Protein AF-K1PCS7-F1 (afdb_monomer_lite)

Structure (mmCIF, N/CA/C/O backbone):
data_AF-K1PCS7-F1
#
_entry.id   AF-K1PCS7-F1
#
loop_
_atom_site.group_PDB
_atom_site.id
_atom_site.type_symbol
_atom_site.label_atom_id
_atom_site.label_alt_id
_atom_site.label_comp_id
_atom_site.label_asym_id
_atom_site.label_entity_id
_atom_site.label_seq_id
_atom_site.pdbx_PDB_ins_code
_atom_site.Cartn_x
_atom_site.Cartn_y
_atom_site.Cartn_z
_atom_site.occupancy
_atom_site.B_iso_or_equiv
_atom_site.auth_seq_id
_atom_site.auth_comp_id
_atom_site.auth_asym_id
_atom_site.auth_atom_id
_atom_site.pdbx_PDB_model_num
ATOM 1 N N . MET A 1 1 ? 2.905 16.699 -10.451 1.00 42.75 1 MET A N 1
ATOM 2 C CA . MET A 1 1 ? 2.311 16.796 -11.808 1.00 42.75 1 MET A CA 1
ATOM 3 C C . MET A 1 1 ? 2.084 15.439 -12.496 1.00 42.75 1 MET A C 1
ATOM 5 O O . MET A 1 1 ? 1.241 15.385 -13.376 1.00 42.75 1 MET A O 1
ATOM 9 N N . ALA A 1 2 ? 2.714 14.329 -12.076 1.00 54.78 2 ALA A N 1
ATOM 10 C CA . ALA A 1 2 ? 2.471 12.993 -12.658 1.00 54.78 2 ALA A CA 1
ATOM 11 C C . ALA A 1 2 ? 1.165 12.292 -12.201 1.00 54.78 2 ALA A C 1
ATOM 13 O O . ALA A 1 2 ? 0.765 11.301 -12.801 1.00 54.78 2 ALA A O 1
ATOM 14 N N . SER A 1 3 ? 0.484 12.801 -11.165 1.00 60.22 3 SER A N 1
ATOM 15 C CA . SER A 1 3 ? -0.674 12.131 -10.538 1.00 60.22 3 SER A CA 1
ATOM 16 C C . SER A 1 3 ? -1.856 11.911 -11.500 1.00 60.22 3 SER A C 1
ATOM 18 O O . SER A 1 3 ? -2.386 10.808 -11.583 1.00 60.22 3 SER A O 1
ATOM 20 N N . HIS A 1 4 ? -2.212 12.905 -12.324 1.00 62.81 4 HIS A N 1
ATOM 21 C CA . HIS A 1 4 ? -3.321 12.761 -13.281 1.00 62.81 4 HIS A CA 1
ATOM 22 C C . HIS A 1 4 ? -3.032 11.748 -14.397 1.00 62.81 4 HIS A C 1
ATOM 24 O O . HIS A 1 4 ? -3.927 11.023 -14.821 1.00 62.81 4 HIS A O 1
ATOM 30 N N . LEU A 1 5 ? -1.778 11.666 -14.853 1.00 78.56 5 LEU A N 1
ATOM 31 C CA . LEU A 1 5 ? -1.368 10.703 -15.876 1.00 78.56 5 LEU A CA 1
ATOM 32 C C . LEU A 1 5 ? -1.374 9.274 -15.329 1.00 78.56 5 LEU A C 1
ATOM 34 O O . LEU A 1 5 ? -1.805 8.363 -16.028 1.00 78.56 5 LEU A O 1
ATOM 38 N N . LEU A 1 6 ? -0.950 9.087 -14.077 1.00 81.62 6 LEU A N 1
ATOM 39 C CA . LEU A 1 6 ? -0.974 7.782 -13.416 1.00 81.62 6 LEU A CA 1
ATOM 40 C C . LEU A 1 6 ? -2.405 7.305 -13.146 1.00 81.62 6 LEU A C 1
ATOM 42 O O . LEU A 1 6 ? -2.687 6.131 -13.357 1.00 81.62 6 LEU A O 1
ATOM 46 N N . ASN A 1 7 ? -3.322 8.204 -12.777 1.00 78.19 7 ASN A N 1
ATOM 47 C CA . ASN A 1 7 ? -4.738 7.857 -12.614 1.00 78.19 7 ASN A CA 1
ATOM 48 C C . ASN A 1 7 ? -5.388 7.445 -13.942 1.00 78.19 7 ASN A C 1
ATOM 50 O O . ASN A 1 7 ? -6.131 6.464 -13.998 1.00 78.19 7 ASN A O 1
ATOM 54 N N . ASN A 1 8 ? -5.079 8.163 -15.025 1.00 80.69 8 ASN A N 1
ATOM 55 C CA . ASN A 1 8 ? -5.546 7.794 -16.360 1.00 80.69 8 ASN A CA 1
ATOM 56 C C . ASN A 1 8 ? -4.965 6.441 -16.783 1.00 80.69 8 ASN A C 1
ATOM 58 O O . ASN A 1 8 ? -5.699 5.571 -17.238 1.00 80.69 8 ASN A O 1
ATOM 62 N N . LEU A 1 9 ? -3.663 6.232 -16.577 1.00 82.69 9 LEU A N 1
ATOM 63 C CA . LEU A 1 9 ? -3.005 4.965 -16.882 1.00 82.69 9 LEU A CA 1
ATOM 64 C C . LEU A 1 9 ? -3.629 3.805 -16.093 1.00 82.69 9 LEU A C 1
ATOM 66 O O . LEU A 1 9 ? -3.916 2.768 -16.676 1.00 82.69 9 LEU A O 1
ATOM 70 N N . GLN A 1 10 ? -3.925 4.003 -14.808 1.00 82.31 10 GLN A N 1
ATOM 71 C CA . GLN A 1 10 ? -4.622 3.017 -13.980 1.00 82.31 10 GLN A CA 1
ATOM 72 C C . GLN A 1 10 ? -6.056 2.740 -14.460 1.00 82.31 10 GLN A C 1
ATOM 74 O O . GLN A 1 10 ? -6.562 1.650 -14.227 1.00 82.31 10 GLN A O 1
ATOM 79 N N . SER A 1 11 ? -6.719 3.687 -15.126 1.00 80.88 11 SER A N 1
ATOM 80 C CA . SER A 1 11 ? -8.089 3.490 -15.624 1.00 80.88 11 SER A CA 1
ATOM 81 C C . SER A 1 11 ? -8.140 2.741 -16.958 1.00 80.88 11 SER A C 1
ATOM 83 O O . SER A 1 11 ? -9.126 2.064 -17.232 1.00 80.88 11 SER A O 1
ATOM 85 N N . TYR A 1 12 ? -7.102 2.868 -17.791 1.00 84.12 12 TYR A N 1
ATOM 86 C CA . TYR A 1 12 ? -7.095 2.320 -19.153 1.00 84.12 12 TYR A CA 1
ATOM 87 C C . TYR A 1 12 ? -6.195 1.097 -19.341 1.00 84.12 12 TYR A C 1
ATOM 89 O O . TYR A 1 12 ? -6.390 0.354 -20.297 1.00 84.12 12 TYR A O 1
ATOM 97 N N . ALA A 1 13 ? -5.186 0.901 -18.489 1.00 84.00 13 ALA A N 1
ATOM 98 C CA . ALA A 1 13 ? -4.250 -0.206 -18.635 1.00 84.00 13 ALA A CA 1
ATOM 99 C C . ALA A 1 13 ? -4.745 -1.455 -17.905 1.00 84.00 13 ALA A C 1
ATOM 101 O O . ALA A 1 13 ? -5.004 -1.420 -16.701 1.00 84.00 13 ALA A O 1
ATOM 102 N N . ASP A 1 14 ? -4.767 -2.581 -18.613 1.00 84.69 14 ASP A N 1
ATOM 103 C CA . ASP A 1 14 ? -5.053 -3.888 -18.018 1.00 84.69 14 ASP A CA 1
ATOM 104 C C . ASP A 1 14 ? -3.895 -4.385 -17.145 1.00 84.69 14 ASP A C 1
ATOM 106 O O . ASP A 1 14 ? -4.102 -5.076 -16.150 1.00 84.69 14 ASP A O 1
ATOM 110 N N . ARG A 1 15 ? -2.661 -4.010 -17.499 1.00 87.12 15 ARG A N 1
ATOM 111 C CA . ARG A 1 15 ? -1.438 -4.416 -16.806 1.00 87.12 15 ARG A CA 1
ATOM 112 C C . ARG A 1 15 ? -0.387 -3.313 -16.858 1.00 87.12 15 ARG A C 1
ATOM 114 O O . ARG A 1 15 ? -0.216 -2.672 -17.893 1.00 87.12 15 ARG A O 1
ATOM 121 N N . VAL A 1 16 ? 0.345 -3.112 -15.765 1.00 88.06 16 VAL A N 1
ATOM 122 C CA . VAL A 1 16 ? 1.419 -2.117 -15.652 1.00 88.06 16 VAL A CA 1
ATOM 123 C C . VAL A 1 16 ? 2.680 -2.761 -15.083 1.00 88.06 16 VAL A C 1
ATOM 125 O O . VAL A 1 16 ? 2.650 -3.386 -14.027 1.00 88.06 16 VAL A O 1
ATOM 128 N N . LEU A 1 17 ? 3.809 -2.579 -15.770 1.00 89.31 17 LEU A N 1
ATOM 129 C CA . LEU A 1 17 ? 5.115 -3.068 -15.327 1.00 89.31 17 LEU A CA 1
ATOM 130 C C . LEU A 1 17 ? 5.955 -1.919 -14.775 1.00 89.31 17 LEU A C 1
ATOM 132 O O . LEU A 1 17 ? 6.188 -0.920 -15.457 1.00 89.31 17 LEU A O 1
ATOM 136 N N . PHE A 1 18 ? 6.461 -2.087 -13.558 1.00 89.75 18 PHE A N 1
ATOM 137 C CA . PHE A 1 18 ? 7.420 -1.166 -12.958 1.00 89.75 18 PHE A CA 1
ATOM 138 C C . PHE A 1 18 ? 8.838 -1.632 -13.278 1.00 89.75 18 PHE A C 1
ATOM 140 O O . PHE A 1 18 ? 9.204 -2.774 -13.002 1.00 89.75 18 PHE A O 1
ATOM 147 N N . LEU A 1 19 ? 9.651 -0.739 -13.842 1.00 91.31 19 LEU A N 1
ATOM 148 C CA . LEU A 1 19 ? 11.020 -1.016 -14.283 1.00 91.31 19 LEU A CA 1
ATOM 149 C C . LEU A 1 19 ? 12.041 -0.203 -13.482 1.00 91.31 19 LEU A C 1
ATOM 151 O O . LEU A 1 19 ? 11.934 1.019 -13.393 1.00 91.31 19 LEU A O 1
ATOM 155 N N . LYS A 1 20 ? 13.082 -0.838 -12.946 1.00 90.06 20 LYS A N 1
ATOM 156 C CA . LYS A 1 20 ? 14.202 -0.137 -12.295 1.00 90.06 20 LYS A CA 1
ATOM 157 C C . LYS A 1 20 ? 15.512 -0.841 -12.623 1.00 90.06 20 LYS A C 1
ATOM 159 O O . LYS A 1 20 ? 15.592 -2.063 -12.557 1.00 90.06 20 LYS A O 1
ATOM 164 N N . ALA A 1 21 ? 16.526 -0.065 -13.013 1.00 90.81 21 ALA A N 1
ATOM 165 C CA . ALA A 1 21 ? 17.843 -0.575 -13.416 1.00 90.81 21 ALA A CA 1
ATOM 166 C C . ALA A 1 21 ? 17.781 -1.693 -14.486 1.00 90.81 21 ALA A C 1
ATOM 168 O O . ALA A 1 21 ? 18.462 -2.711 -14.380 1.00 90.81 21 ALA A O 1
ATOM 169 N N . GLY A 1 22 ? 16.929 -1.517 -15.504 1.00 90.88 22 GLY A N 1
ATOM 170 C CA . GLY A 1 22 ? 16.792 -2.461 -16.622 1.00 90.88 22 GLY A CA 1
ATOM 171 C C . GLY A 1 22 ? 16.046 -3.760 -16.297 1.00 90.88 22 GLY A C 1
ATOM 172 O O . GLY A 1 22 ? 16.055 -4.676 -17.114 1.00 90.88 22 GLY A O 1
ATOM 173 N N . LYS A 1 23 ? 15.409 -3.864 -15.124 1.00 92.25 23 LYS A N 1
ATOM 174 C CA . LYS A 1 23 ? 14.652 -5.048 -14.695 1.00 92.25 23 LYS A CA 1
ATOM 175 C C . LYS A 1 23 ? 13.230 -4.682 -14.289 1.00 92.25 23 LYS A C 1
ATOM 177 O O . LYS A 1 23 ? 13.000 -3.588 -13.777 1.00 92.25 23 LYS A O 1
ATOM 182 N N . VAL A 1 24 ? 12.303 -5.620 -14.477 1.00 91.00 24 VAL A N 1
ATOM 183 C CA . VAL A 1 24 ? 10.949 -5.543 -13.909 1.00 91.00 24 VAL A CA 1
ATOM 184 C C . VAL A 1 24 ? 11.045 -5.784 -12.405 1.00 91.00 24 VAL A C 1
ATOM 186 O O . VAL A 1 24 ? 11.610 -6.789 -11.977 1.00 91.00 24 VAL A O 1
ATOM 189 N N . ILE A 1 25 ? 10.535 -4.841 -11.615 1.00 90.56 25 ILE A N 1
ATOM 190 C CA . ILE A 1 25 ? 10.539 -4.889 -10.146 1.00 90.56 25 ILE A CA 1
ATOM 191 C C . ILE A 1 25 ? 9.148 -5.099 -9.548 1.00 90.56 25 ILE A C 1
ATOM 193 O O . ILE A 1 25 ? 9.054 -5.546 -8.411 1.00 90.56 25 ILE A O 1
ATOM 197 N N . GLU A 1 26 ? 8.090 -4.798 -10.300 1.00 87.62 26 GLU A N 1
ATOM 198 C CA . GLU A 1 26 ? 6.707 -5.078 -9.918 1.00 87.62 26 GLU A CA 1
ATOM 199 C C . GLU A 1 26 ? 5.874 -5.273 -11.183 1.00 87.62 26 GLU A C 1
ATOM 201 O O . GLU A 1 26 ? 6.102 -4.618 -12.207 1.00 87.62 26 GLU A O 1
ATOM 206 N N . ASP A 1 27 ? 4.909 -6.176 -11.087 1.00 87.94 27 ASP A N 1
ATOM 207 C CA . ASP A 1 27 ? 3.993 -6.528 -12.154 1.00 87.94 27 ASP A CA 1
ATOM 208 C C . ASP A 1 27 ? 2.564 -6.389 -11.634 1.00 87.94 27 ASP A C 1
ATOM 210 O O . ASP A 1 27 ? 2.093 -7.189 -10.823 1.00 87.94 27 ASP A O 1
ATOM 214 N N . LEU A 1 28 ? 1.905 -5.316 -12.059 1.00 85.25 28 LEU A N 1
ATOM 215 C CA . LEU A 1 28 ? 0.559 -4.986 -11.641 1.00 85.25 28 LEU A CA 1
ATOM 216 C C . LEU A 1 28 ? -0.429 -5.439 -12.712 1.00 85.25 28 LEU A C 1
ATOM 218 O O . LEU A 1 28 ? -0.602 -4.759 -13.719 1.00 85.25 28 LEU A O 1
ATOM 222 N N . ASP A 1 29 ? -1.114 -6.550 -12.468 1.00 84.69 29 ASP A N 1
ATOM 223 C CA . ASP A 1 29 ? -2.329 -6.897 -13.202 1.00 84.69 29 ASP A CA 1
ATOM 224 C C . ASP A 1 29 ? -3.505 -6.126 -12.593 1.00 84.69 29 ASP A C 1
ATOM 226 O O . ASP A 1 29 ? -3.924 -6.387 -11.465 1.00 84.69 29 ASP A O 1
ATOM 230 N N . ASN A 1 30 ? -3.998 -5.138 -13.330 1.00 77.38 30 ASN A N 1
ATOM 231 C CA . ASN A 1 30 ? -5.034 -4.212 -12.894 1.00 77.38 30 ASN A CA 1
ATOM 232 C C . ASN A 1 30 ? -6.424 -4.877 -12.915 1.00 77.38 30 ASN A C 1
ATOM 234 O O . ASN A 1 30 ? -7.288 -4.550 -12.095 1.00 77.38 30 ASN A O 1
ATOM 238 N N . GLN A 1 31 ? -6.625 -5.853 -13.809 1.00 75.44 31 GLN A N 1
ATOM 239 C CA . GLN A 1 31 ? -7.864 -6.626 -13.909 1.00 75.44 31 GLN A CA 1
ATOM 240 C C . GLN A 1 31 ? -7.988 -7.650 -12.774 1.00 75.44 31 GLN A C 1
ATOM 242 O O . GLN A 1 31 ? -9.072 -7.834 -12.219 1.00 75.44 31 GLN A O 1
ATOM 247 N N . HIS A 1 32 ? -6.872 -8.260 -12.369 1.00 69.88 32 HIS A N 1
ATOM 248 C CA . HIS A 1 32 ? -6.839 -9.321 -11.356 1.00 69.88 32 HIS A CA 1
ATOM 249 C C . HIS A 1 32 ? -6.261 -8.874 -10.006 1.00 69.88 32 HIS A C 1
ATOM 251 O O . HIS A 1 32 ? -5.897 -9.708 -9.170 1.00 69.88 32 HIS A O 1
ATOM 257 N N . GLN A 1 33 ? -6.197 -7.564 -9.744 1.00 68.62 33 GLN A N 1
ATOM 258 C CA . GLN A 1 33 ? -5.708 -7.029 -8.474 1.00 68.62 33 GLN A CA 1
ATOM 259 C C . GLN A 1 33 ? -6.700 -7.328 -7.330 1.00 68.62 33 GLN A C 1
ATOM 261 O O . GLN A 1 33 ? -7.561 -6.520 -6.977 1.00 68.62 33 GLN A O 1
ATOM 266 N N . ALA A 1 34 ? -6.583 -8.513 -6.732 1.00 64.38 34 ALA A N 1
ATOM 267 C CA . ALA A 1 34 ? -7.444 -8.960 -5.635 1.00 64.38 34 ALA A CA 1
ATOM 268 C C . ALA A 1 34 ? -6.978 -8.468 -4.254 1.00 64.38 34 ALA A C 1
ATOM 270 O O . ALA A 1 34 ? -7.740 -8.507 -3.290 1.00 64.38 34 ALA A O 1
ATOM 271 N N . LYS A 1 35 ? -5.726 -8.004 -4.137 1.00 77.81 35 LYS A N 1
ATOM 272 C CA . LYS A 1 35 ? -5.139 -7.636 -2.843 1.00 77.81 35 LYS A CA 1
ATOM 273 C C . LYS A 1 35 ? -5.726 -6.324 -2.335 1.00 77.81 35 LYS A C 1
ATOM 275 O O . LYS A 1 35 ? -5.516 -5.264 -2.927 1.00 77.81 35 LYS A O 1
ATOM 280 N N . GLN A 1 36 ? -6.435 -6.410 -1.218 1.00 82.31 36 GLN A N 1
ATOM 281 C CA . GLN A 1 36 ? -6.939 -5.258 -0.487 1.00 82.31 36 GLN A CA 1
ATOM 282 C C . GLN A 1 36 ? -6.026 -4.937 0.692 1.00 82.31 36 GLN A C 1
ATOM 284 O O . GLN A 1 36 ? -5.383 -5.807 1.283 1.00 82.31 36 GLN A O 1
ATOM 289 N N . TYR A 1 37 ? -5.983 -3.658 1.036 1.00 85.69 37 TYR A N 1
ATOM 290 C CA . TYR A 1 37 ? -5.163 -3.145 2.114 1.00 85.69 37 TYR A CA 1
ATOM 291 C C . TYR A 1 37 ? -5.991 -2.227 2.998 1.00 85.69 37 TYR A C 1
ATOM 293 O O . TYR A 1 37 ? -6.832 -1.459 2.525 1.00 85.69 37 TYR A O 1
ATOM 301 N N . LEU A 1 38 ? -5.704 -2.281 4.291 1.00 86.31 38 LEU A N 1
ATOM 302 C CA . LEU A 1 38 ? -6.119 -1.264 5.236 1.00 86.31 38 LEU A CA 1
ATOM 303 C C . LEU A 1 38 ? -5.126 -0.105 5.136 1.00 86.31 38 LEU A C 1
ATOM 305 O O . LEU A 1 38 ? -3.962 -0.253 5.515 1.00 86.31 38 LEU A O 1
ATOM 309 N N . LYS A 1 39 ? -5.582 1.026 4.603 1.00 87.44 39 LYS A N 1
ATOM 310 C CA . LYS A 1 39 ? -4.830 2.277 4.499 1.00 87.44 39 LYS A CA 1
ATOM 311 C C . LYS A 1 39 ? -5.085 3.120 5.748 1.00 87.44 39 LYS A C 1
ATOM 313 O O . LYS A 1 39 ? -6.233 3.388 6.097 1.00 87.44 39 LYS A O 1
ATOM 318 N N . ILE A 1 40 ? -4.016 3.537 6.415 1.00 85.50 40 ILE A N 1
ATOM 319 C CA . ILE A 1 40 ? -4.042 4.298 7.667 1.00 85.50 40 ILE A CA 1
ATOM 320 C C . ILE A 1 40 ? -3.127 5.510 7.505 1.00 85.50 40 ILE A C 1
ATOM 322 O O . ILE A 1 40 ? -2.006 5.378 7.016 1.00 85.50 40 ILE A O 1
ATOM 326 N N . GLU A 1 41 ? -3.573 6.678 7.954 1.00 82.06 41 GLU A N 1
ATOM 327 C CA . GLU A 1 41 ? -2.710 7.857 8.054 1.00 82.06 41 GLU A CA 1
ATOM 328 C C . GLU A 1 41 ? -1.689 7.652 9.190 1.00 82.06 41 GLU A C 1
ATOM 330 O O . GLU A 1 41 ? -2.033 7.379 10.345 1.00 82.06 41 GLU A O 1
ATOM 335 N N . ALA A 1 42 ? -0.405 7.746 8.860 1.00 71.06 42 ALA A N 1
ATOM 336 C CA . ALA A 1 42 ? 0.712 7.578 9.772 1.00 71.06 42 ALA A CA 1
ATOM 337 C C . ALA A 1 42 ? 0.749 8.753 10.749 1.00 71.06 42 ALA A C 1
ATOM 339 O O . ALA A 1 42 ? 1.249 9.837 10.455 1.00 71.06 42 ALA A O 1
ATOM 340 N N . ASN A 1 43 ? 0.268 8.502 11.958 1.00 72.44 43 ASN A N 1
ATOM 341 C CA . ASN A 1 43 ? 0.526 9.346 13.113 1.00 72.44 43 ASN A CA 1
ATOM 342 C C . ASN A 1 43 ? 1.396 8.583 14.131 1.00 72.44 43 ASN A C 1
ATOM 344 O O . ASN A 1 43 ? 1.579 7.362 14.040 1.00 72.44 43 ASN A O 1
ATOM 348 N N . ALA A 1 44 ? 1.967 9.299 15.106 1.00 67.56 44 ALA A N 1
ATOM 349 C CA . ALA A 1 44 ? 2.864 8.711 16.110 1.00 67.56 44 ALA A CA 1
ATOM 350 C C . ALA A 1 44 ? 2.222 7.532 16.879 1.00 67.56 44 ALA A C 1
ATOM 352 O O . ALA A 1 44 ? 2.907 6.596 17.305 1.00 67.56 44 ALA A O 1
ATOM 353 N N . ILE A 1 45 ? 0.893 7.550 17.003 1.00 68.50 45 ILE A N 1
ATOM 354 C CA . ILE A 1 45 ? 0.094 6.541 17.698 1.00 68.50 45 ILE A CA 1
ATOM 355 C C . ILE A 1 45 ? -0.037 5.280 16.825 1.00 68.50 45 ILE A C 1
ATOM 357 O O . ILE A 1 45 ? 0.307 4.183 17.267 1.00 68.50 45 ILE A O 1
ATOM 361 N N . ALA A 1 46 ? -0.409 5.434 15.552 1.00 66.12 46 ALA A N 1
ATOM 362 C CA . ALA A 1 46 ? -0.555 4.361 14.572 1.00 66.12 46 ALA A CA 1
ATOM 363 C C . ALA A 1 46 ? 0.759 3.595 14.367 1.00 66.12 46 ALA A C 1
ATOM 365 O O . ALA A 1 46 ? 0.772 2.366 14.402 1.00 66.12 46 ALA A O 1
ATOM 366 N N . GLY A 1 47 ? 1.887 4.305 14.250 1.00 64.94 47 GLY A N 1
ATOM 367 C CA . GLY A 1 47 ? 3.203 3.672 14.111 1.00 64.94 47 GLY A CA 1
ATOM 368 C C . GLY A 1 47 ? 3.594 2.812 15.317 1.00 64.94 47 GLY A C 1
ATOM 369 O O . GLY A 1 47 ? 4.225 1.771 15.153 1.00 64.94 47 GLY A O 1
ATOM 370 N N . THR A 1 48 ? 3.181 3.204 16.525 1.00 66.62 48 THR A N 1
ATOM 371 C CA . THR A 1 48 ? 3.455 2.444 17.755 1.00 66.62 48 THR A CA 1
ATOM 372 C C . THR A 1 48 ? 2.559 1.209 17.869 1.00 66.62 48 THR A C 1
ATOM 374 O O . THR A 1 48 ? 3.017 0.166 18.329 1.00 66.62 48 THR A O 1
ATOM 377 N N . ARG A 1 49 ? 1.304 1.291 17.409 1.00 68.50 49 ARG A N 1
ATOM 378 C CA . ARG A 1 49 ? 0.330 0.181 17.428 1.00 68.50 49 ARG A CA 1
ATOM 379 C C . ARG A 1 49 ? 0.560 -0.871 16.348 1.00 68.50 49 ARG A C 1
ATOM 381 O O . ARG A 1 49 ? 0.091 -1.997 16.492 1.00 68.50 49 ARG A O 1
ATOM 388 N N . LEU A 1 50 ? 1.261 -0.503 15.281 1.00 67.81 50 LEU A N 1
ATOM 389 C CA . LEU A 1 50 ? 1.549 -1.381 14.152 1.00 67.81 50 LEU A CA 1
ATOM 390 C C . LEU A 1 50 ? 2.905 -2.090 14.275 1.00 67.81 50 LEU A C 1
ATOM 392 O O . LEU A 1 50 ? 3.187 -2.941 13.442 1.00 67.81 50 LEU A O 1
ATOM 396 N N . LYS A 1 51 ? 3.712 -1.805 15.312 1.00 63.69 51 LYS A N 1
ATOM 397 C CA . LYS A 1 51 ? 5.058 -2.387 15.511 1.00 63.69 51 LYS A CA 1
ATOM 398 C C . LYS A 1 51 ? 5.110 -3.914 15.394 1.00 63.69 51 LYS A C 1
ATOM 400 O O . LYS A 1 51 ? 6.080 -4.429 14.853 1.00 63.69 51 LYS A O 1
ATOM 405 N N . ASP A 1 52 ? 4.065 -4.606 15.842 1.00 64.69 52 ASP A N 1
ATOM 406 C CA . ASP A 1 52 ? 4.017 -6.074 15.871 1.00 64.69 52 ASP A CA 1
ATOM 407 C C . ASP A 1 52 ? 3.364 -6.697 14.623 1.00 64.69 52 ASP A C 1
ATOM 409 O O . ASP A 1 52 ? 3.219 -7.915 14.535 1.00 64.69 52 ASP A O 1
ATOM 413 N N . LYS A 1 53 ? 2.930 -5.885 13.649 1.00 68.81 53 LYS A N 1
ATOM 414 C CA . LYS A 1 53 ? 2.262 -6.355 12.425 1.00 68.81 53 LYS A CA 1
ATOM 415 C C . LYS A 1 53 ? 3.127 -6.082 11.199 1.00 68.81 53 LYS A C 1
ATOM 417 O O . LYS A 1 53 ? 3.909 -5.140 11.157 1.00 68.81 53 LYS A O 1
ATOM 422 N N . ARG A 1 54 ? 2.958 -6.893 10.151 1.00 71.25 54 ARG A N 1
ATOM 423 C CA . ARG A 1 54 ? 3.575 -6.624 8.843 1.00 71.25 54 ARG A CA 1
ATOM 424 C C . ARG A 1 54 ? 2.865 -5.429 8.211 1.00 71.25 54 ARG A C 1
ATOM 426 O O . ARG A 1 54 ? 1.788 -5.585 7.649 1.00 71.25 54 ARG A O 1
ATOM 433 N N . PHE A 1 55 ? 3.458 -4.246 8.317 1.00 74.31 55 PHE A N 1
ATOM 434 C CA . PHE A 1 55 ? 2.985 -3.043 7.638 1.00 74.31 55 PHE A CA 1
ATOM 435 C C . PHE A 1 55 ? 4.030 -2.540 6.646 1.00 74.31 55 PHE A C 1
ATOM 437 O O . PHE A 1 55 ? 5.233 -2.716 6.837 1.00 74.31 55 PHE A O 1
ATOM 444 N N . THR A 1 56 ? 3.566 -1.897 5.580 1.00 77.69 56 THR A N 1
ATOM 445 C CA . THR A 1 56 ? 4.432 -1.168 4.650 1.00 77.69 56 THR A CA 1
ATOM 446 C C . THR A 1 56 ? 4.139 0.316 4.792 1.00 77.69 56 THR A C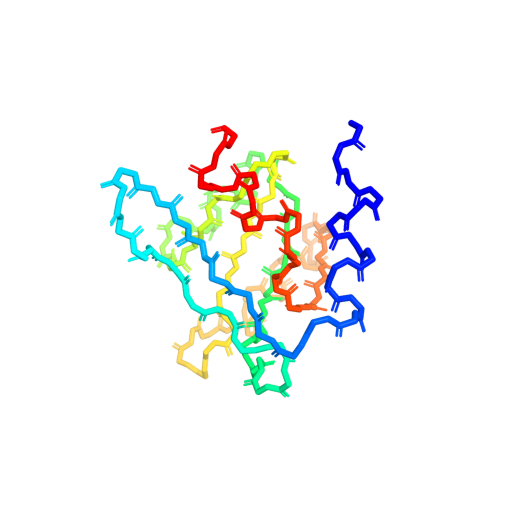 1
ATOM 448 O O . THR A 1 56 ? 2.980 0.729 4.756 1.00 77.69 56 THR A O 1
ATOM 451 N N . LYS A 1 57 ? 5.185 1.125 4.975 1.00 78.88 57 LYS A N 1
ATOM 452 C CA . LYS A 1 57 ? 5.059 2.580 4.883 1.00 78.88 57 LYS A CA 1
ATOM 453 C C . LYS A 1 57 ? 5.036 2.964 3.411 1.00 78.88 57 LYS A C 1
ATOM 455 O O . LYS A 1 57 ? 5.949 2.608 2.669 1.00 78.88 57 LYS A O 1
ATOM 460 N N . LEU A 1 58 ? 3.981 3.654 3.012 1.00 76.75 58 LEU A N 1
ATOM 461 C CA . LEU A 1 58 ? 3.921 4.375 1.756 1.00 76.75 58 LEU A CA 1
ATOM 462 C C . LEU A 1 58 ? 4.462 5.800 1.961 1.00 76.75 58 LEU A C 1
ATOM 464 O O . LEU A 1 58 ? 4.520 6.288 3.097 1.00 76.75 58 LEU A O 1
ATOM 468 N N . PRO A 1 59 ? 4.848 6.476 0.871 1.00 69.19 59 PRO A N 1
ATOM 469 C CA . PRO A 1 59 ? 5.084 7.918 0.868 1.00 69.19 59 PRO A CA 1
ATOM 470 C C . PRO A 1 59 ? 3.857 8.700 1.372 1.00 69.19 59 PRO A C 1
ATOM 472 O O . PRO A 1 59 ? 2.761 8.149 1.477 1.00 69.19 59 PRO A O 1
ATOM 475 N N . ASP A 1 60 ? 4.048 9.976 1.710 1.00 68.69 60 ASP A N 1
ATOM 476 C CA . ASP A 1 60 ? 3.007 10.872 2.248 1.00 68.69 60 ASP A CA 1
ATOM 477 C C . ASP A 1 60 ? 2.411 10.446 3.597 1.00 68.69 60 ASP A C 1
ATOM 479 O O . ASP A 1 60 ? 1.229 10.647 3.853 1.00 68.69 60 ASP A O 1
ATOM 483 N N . ASN A 1 61 ? 3.226 9.871 4.488 1.00 75.31 61 ASN A N 1
ATOM 484 C CA . ASN A 1 61 ? 2.773 9.426 5.809 1.00 75.31 61 ASN A CA 1
ATOM 485 C C . ASN A 1 61 ? 1.581 8.463 5.729 1.00 75.31 61 ASN A C 1
ATOM 487 O O . ASN A 1 61 ? 0.691 8.524 6.562 1.00 75.31 61 ASN A O 1
ATOM 491 N N . LYS A 1 62 ? 1.557 7.527 4.781 1.00 81.62 62 LYS A N 1
ATOM 492 C CA . LYS A 1 62 ? 0.533 6.474 4.758 1.00 81.62 62 LYS A CA 1
ATOM 493 C C . LYS A 1 62 ? 1.114 5.139 5.181 1.00 81.62 62 LYS A C 1
ATOM 495 O O . LYS A 1 62 ? 2.258 4.804 4.882 1.00 81.62 62 LYS A O 1
ATOM 500 N N . ILE A 1 63 ? 0.324 4.350 5.891 1.00 83.25 63 ILE A N 1
ATOM 501 C CA . ILE A 1 63 ? 0.667 2.983 6.268 1.00 83.25 63 ILE A CA 1
ATOM 502 C C . ILE A 1 63 ? -0.378 2.060 5.674 1.00 83.25 63 ILE A C 1
ATOM 504 O O . ILE A 1 63 ? -1.574 2.273 5.848 1.00 83.25 63 ILE A O 1
ATOM 508 N N . ILE A 1 64 ? 0.089 1.018 4.997 1.00 85.31 64 ILE A N 1
ATOM 509 C CA . ILE A 1 64 ? -0.769 -0.047 4.499 1.00 85.31 64 ILE A CA 1
ATOM 510 C C . ILE A 1 64 ? -0.501 -1.336 5.256 1.00 85.31 64 ILE A C 1
ATOM 512 O O . ILE A 1 64 ? 0.648 -1.730 5.489 1.00 85.31 64 ILE A O 1
ATOM 516 N N . VAL A 1 65 ? -1.587 -2.000 5.622 1.00 84.00 65 VAL A N 1
ATOM 517 C CA . VAL A 1 65 ? -1.573 -3.338 6.204 1.00 84.00 65 VAL A CA 1
ATOM 518 C C . VAL A 1 65 ? -2.317 -4.254 5.234 1.00 84.00 65 VAL A C 1
ATOM 520 O O . VAL A 1 65 ? -3.455 -3.934 4.884 1.00 84.00 65 VAL A O 1
ATOM 523 N N . PRO A 1 66 ? -1.700 -5.346 4.752 1.00 82.31 66 PRO A N 1
ATOM 524 C CA . PRO A 1 66 ? -2.397 -6.306 3.906 1.00 82.31 66 PRO A CA 1
ATOM 525 C C . PRO A 1 66 ? -3.572 -6.918 4.672 1.00 82.31 66 PRO A C 1
ATOM 527 O O . PRO A 1 66 ? -3.443 -7.271 5.847 1.00 82.31 66 PRO A O 1
ATOM 530 N N . 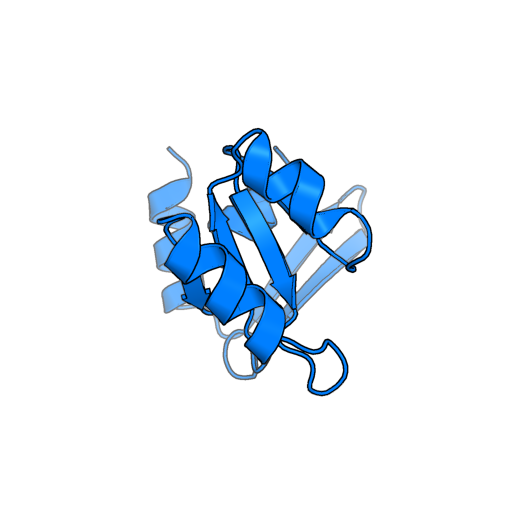LEU A 1 67 ? -4.726 -7.007 4.011 1.00 76.31 67 LEU A N 1
ATOM 531 C CA . LEU A 1 67 ? -5.922 -7.647 4.555 1.00 76.31 67 LEU A CA 1
ATOM 532 C C . LEU A 1 67 ? -5.860 -9.159 4.294 1.00 76.31 67 LEU A C 1
ATOM 534 O O . LEU A 1 67 ? -6.677 -9.701 3.559 1.00 76.31 67 LEU A O 1
ATOM 538 N N . ASP A 1 68 ? -4.856 -9.822 4.869 1.00 73.19 68 ASP A N 1
ATOM 539 C CA . ASP A 1 68 ? -4.742 -11.281 4.818 1.00 73.19 68 ASP A CA 1
ATOM 540 C C . ASP A 1 68 ? -5.465 -11.892 6.037 1.00 73.19 68 ASP A C 1
ATOM 542 O O . ASP A 1 68 ? -5.334 -11.382 7.155 1.00 73.19 68 ASP A O 1
ATOM 546 N N . ASP A 1 69 ? -6.180 -13.009 5.846 1.00 59.50 69 ASP A N 1
ATOM 547 C CA . ASP A 1 69 ? -7.068 -13.646 6.847 1.00 59.50 69 ASP A CA 1
ATOM 548 C C . ASP A 1 69 ? -6.411 -13.945 8.211 1.00 59.50 69 ASP A C 1
ATOM 550 O O . ASP A 1 69 ? -7.085 -14.078 9.229 1.00 59.50 69 ASP A O 1
ATOM 554 N N . ASN A 1 70 ? -5.081 -14.020 8.272 1.00 61.25 70 ASN A N 1
ATOM 555 C CA . ASN A 1 70 ? -4.343 -14.448 9.462 1.00 61.25 70 ASN A CA 1
ATOM 556 C C . ASN A 1 70 ? -3.890 -13.309 10.395 1.00 61.25 70 ASN A C 1
ATOM 558 O O . ASN A 1 70 ? -3.174 -13.548 11.367 1.00 61.25 70 ASN A O 1
ATOM 562 N N . LEU A 1 71 ? -4.244 -12.052 10.107 1.00 62.69 71 LEU A N 1
ATOM 563 C CA . LEU A 1 71 ? -3.632 -10.899 10.780 1.00 62.69 71 LEU A CA 1
ATOM 564 C C . LEU A 1 71 ? -4.352 -10.407 12.039 1.00 62.69 71 LEU A C 1
ATOM 566 O O . LEU A 1 71 ? -3.860 -9.455 12.646 1.00 62.69 71 LEU A O 1
ATOM 570 N N . GLY A 1 72 ? -5.471 -10.997 12.471 1.00 68.75 72 GLY A N 1
ATOM 571 C CA . GLY A 1 72 ? -6.228 -10.495 13.631 1.00 68.75 72 GLY A CA 1
ATOM 572 C C . GLY A 1 72 ? -6.621 -9.024 13.438 1.00 68.75 72 GLY A C 1
ATOM 573 O O . GLY A 1 72 ? -6.266 -8.148 14.241 1.00 68.75 72 GLY A O 1
ATOM 574 N N . LEU A 1 73 ? -7.234 -8.746 12.287 1.00 74.06 73 LEU A N 1
ATOM 575 C CA . LEU A 1 73 ? -7.586 -7.407 11.812 1.00 74.06 73 LEU A CA 1
ATOM 576 C C . LEU A 1 73 ? -8.708 -6.785 12.645 1.00 74.06 73 LEU A C 1
ATOM 578 O O . LEU A 1 73 ? -8.689 -5.580 12.877 1.00 74.06 73 LEU A O 1
ATOM 582 N N . ASP A 1 74 ? -9.601 -7.596 13.203 1.00 79.81 74 ASP A N 1
ATOM 583 C CA . ASP A 1 74 ? -10.744 -7.143 14.006 1.00 79.81 74 ASP A CA 1
ATOM 584 C C . ASP A 1 74 ? -10.290 -6.328 15.222 1.00 79.81 74 ASP A C 1
ATOM 586 O O . ASP A 1 74 ? -10.782 -5.231 15.492 1.00 79.81 74 ASP A O 1
ATOM 590 N N . GLN A 1 75 ? -9.265 -6.821 15.926 1.00 78.81 75 GLN A N 1
ATOM 591 C CA . GLN A 1 75 ? -8.680 -6.105 17.060 1.00 78.81 75 GLN A CA 1
ATOM 592 C C . GLN A 1 75 ? -7.967 -4.822 16.629 1.00 78.81 75 GLN A C 1
ATOM 594 O O . GLN A 1 75 ? -7.918 -3.862 17.399 1.00 78.81 75 GLN A O 1
ATOM 599 N N . LEU A 1 76 ? -7.390 -4.798 15.425 1.00 78.56 76 LEU A N 1
ATOM 600 C CA . LEU A 1 76 ? -6.738 -3.610 14.886 1.00 78.56 76 LEU A CA 1
ATOM 601 C C . LEU A 1 76 ? -7.782 -2.541 14.545 1.00 78.56 76 LEU A C 1
ATOM 603 O O . LEU A 1 76 ? -7.652 -1.412 15.007 1.00 78.56 76 LEU A O 1
ATOM 607 N N . ILE A 1 77 ? -8.840 -2.908 13.823 1.00 82.06 77 ILE A N 1
ATOM 608 C CA . ILE A 1 77 ? -9.936 -2.007 13.443 1.00 82.06 77 ILE A CA 1
ATOM 609 C C . ILE A 1 77 ? -10.621 -1.444 14.691 1.00 82.06 77 ILE A C 1
ATOM 611 O O . ILE A 1 77 ? -10.860 -0.238 14.776 1.00 82.06 77 ILE A O 1
ATOM 615 N N . LEU A 1 78 ? -10.866 -2.281 15.706 1.00 82.56 78 LEU A N 1
ATOM 616 C CA . LEU A 1 78 ? -11.452 -1.839 16.970 1.00 82.56 78 LEU A CA 1
ATOM 617 C C . LEU A 1 78 ? -10.558 -0.819 17.692 1.00 82.56 78 LEU A C 1
ATOM 619 O O . LEU A 1 78 ? -11.059 0.180 18.209 1.00 82.56 78 LEU A O 1
ATOM 623 N N . LYS A 1 79 ? -9.237 -1.043 17.719 1.00 80.44 79 LYS A N 1
ATOM 624 C CA . LYS A 1 79 ? -8.267 -0.104 18.310 1.00 80.44 79 LYS A CA 1
ATOM 625 C C . LYS A 1 79 ? -8.226 1.219 17.544 1.00 80.44 79 LYS A C 1
ATOM 627 O O . LYS A 1 79 ? -8.331 2.267 18.173 1.00 80.44 79 LYS A O 1
ATOM 632 N N . LEU A 1 80 ? -8.150 1.171 16.212 1.00 82.50 80 LEU A N 1
ATOM 633 C CA . LEU A 1 80 ? -8.148 2.365 15.355 1.00 82.50 80 LEU A CA 1
ATOM 634 C C . LEU A 1 80 ? -9.425 3.190 15.544 1.00 82.50 80 LEU A C 1
ATOM 636 O O . LEU A 1 80 ? -9.361 4.405 15.710 1.00 82.50 80 LEU A O 1
ATOM 640 N N . THR A 1 81 ? -10.576 2.517 15.606 1.00 82.88 81 THR A N 1
ATOM 641 C CA . THR A 1 81 ? -11.878 3.164 15.813 1.00 82.88 81 THR A CA 1
ATOM 642 C C . THR A 1 81 ? -11.965 3.816 17.196 1.00 82.88 81 THR A C 1
ATOM 644 O O . THR A 1 81 ? -12.390 4.965 17.306 1.00 82.88 81 THR A O 1
ATOM 647 N N . LYS A 1 82 ? -11.509 3.132 18.257 1.00 84.50 82 LYS A N 1
ATOM 648 C CA . LYS A 1 82 ? -11.470 3.694 19.622 1.00 84.50 82 LYS A CA 1
ATOM 649 C C . LYS A 1 82 ? -10.580 4.931 19.722 1.00 84.50 82 LYS A C 1
ATOM 651 O O . LYS A 1 82 ? -10.944 5.891 20.394 1.00 84.50 82 LYS A O 1
ATOM 656 N N . GLU A 1 83 ? -9.434 4.912 19.052 1.00 81.12 83 GLU A N 1
ATOM 657 C CA . GLU A 1 83 ? -8.472 6.019 19.047 1.00 81.12 83 GLU A CA 1
ATOM 658 C C . GLU A 1 83 ? -8.822 7.108 18.005 1.00 81.12 83 GLU A C 1
ATOM 660 O O . GLU A 1 83 ? -8.068 8.064 17.847 1.00 81.12 83 GLU A O 1
ATOM 665 N N . LYS A 1 84 ? -9.980 7.002 17.324 1.00 81.38 84 LYS A N 1
ATOM 666 C CA . LYS A 1 84 ? -10.459 7.931 16.278 1.00 81.38 84 LYS A CA 1
ATOM 667 C C . LYS A 1 84 ? -9.448 8.145 15.144 1.00 81.38 84 LYS A C 1
ATOM 669 O O . LYS A 1 84 ? -9.361 9.230 14.572 1.00 81.38 84 LYS A O 1
ATOM 674 N N . ILE A 1 85 ? -8.679 7.109 14.820 1.00 82.44 85 ILE A N 1
ATOM 675 C CA . ILE A 1 85 ? -7.700 7.148 13.736 1.00 82.44 85 ILE A CA 1
ATOM 676 C C . ILE A 1 85 ? -8.437 6.857 12.423 1.00 82.44 85 ILE A C 1
ATOM 678 O O . ILE A 1 85 ? -9.069 5.802 12.319 1.00 82.44 85 ILE A O 1
ATOM 682 N N . PRO A 1 86 ? -8.376 7.753 11.420 1.00 82.38 86 PRO A N 1
ATOM 683 C CA . PRO A 1 86 ? -9.012 7.510 10.135 1.00 82.38 86 PRO A CA 1
ATOM 684 C C . PRO A 1 86 ? -8.319 6.350 9.418 1.00 82.38 86 PRO A C 1
ATOM 686 O O . 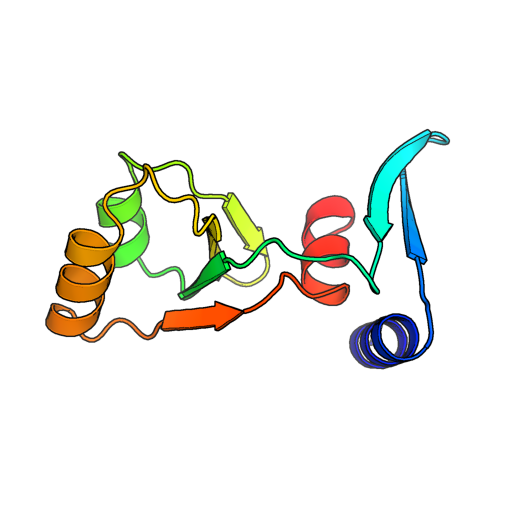PRO A 1 86 ? -7.090 6.278 9.341 1.00 82.38 8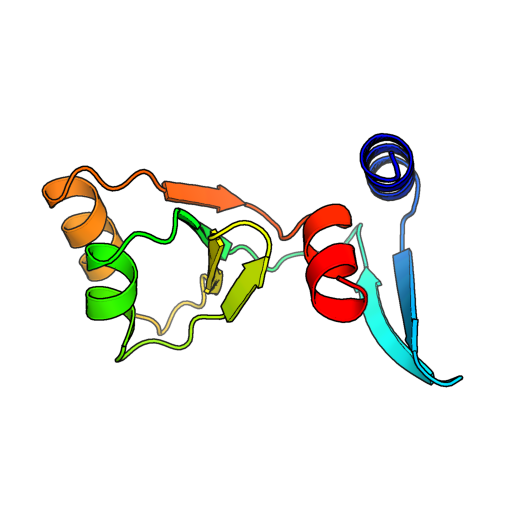6 PRO A O 1
ATOM 689 N N . TYR A 1 87 ? -9.130 5.448 8.880 1.00 84.75 87 TYR A N 1
ATOM 690 C CA . TYR A 1 87 ? -8.680 4.347 8.044 1.00 84.75 87 TYR A CA 1
ATOM 691 C C . TYR A 1 87 ? -9.608 4.205 6.840 1.00 84.75 87 TYR A C 1
ATOM 693 O O . TYR A 1 87 ? -10.783 4.565 6.892 1.00 84.75 87 TYR A O 1
ATOM 701 N N . SER A 1 88 ? -9.077 3.667 5.751 1.00 85.94 88 SER A N 1
ATOM 702 C CA . SER A 1 88 ? -9.855 3.268 4.581 1.00 85.94 88 SER A CA 1
ATOM 703 C C . SER A 1 88 ? -9.413 1.891 4.112 1.00 85.94 88 SER A C 1
ATOM 705 O O . SER A 1 88 ? -8.305 1.445 4.403 1.00 85.94 88 SER A O 1
ATOM 707 N N . VAL A 1 89 ? -10.298 1.194 3.409 1.00 85.50 89 VAL A N 1
ATOM 708 C CA . VAL A 1 89 ? -9.988 -0.094 2.790 1.00 85.50 89 VAL A CA 1
ATOM 709 C C . VAL A 1 89 ? -9.974 0.105 1.287 1.00 85.50 89 VAL A C 1
ATOM 711 O O . VAL A 1 89 ? -10.918 0.657 0.725 1.00 85.50 89 VAL A O 1
ATOM 714 N N . GLY A 1 90 ? -8.901 -0.329 0.635 1.00 84.25 90 GLY A N 1
ATOM 715 C CA . GLY A 1 90 ? -8.770 -0.175 -0.806 1.00 84.25 90 GLY A CA 1
ATOM 716 C C . GLY A 1 90 ? -7.582 -0.921 -1.389 1.00 84.25 90 GLY A C 1
ATOM 717 O O . GLY A 1 90 ? -6.765 -1.504 -0.674 1.00 84.25 90 GLY A O 1
ATOM 718 N N . ARG A 1 91 ? -7.493 -0.898 -2.717 1.00 84.44 91 ARG A N 1
ATOM 719 C CA . ARG A 1 91 ? -6.322 -1.378 -3.459 1.00 84.44 91 ARG A CA 1
ATOM 720 C C . ARG A 1 91 ? -5.202 -0.344 -3.368 1.00 84.44 91 ARG A C 1
ATOM 722 O O . ARG A 1 91 ? -5.466 0.826 -3.095 1.00 84.44 91 ARG A O 1
ATOM 729 N N . ILE A 1 92 ? -3.959 -0.772 -3.575 1.00 82.69 92 ILE A N 1
ATOM 730 C CA . ILE A 1 92 ? -2.856 0.181 -3.744 1.00 82.69 92 ILE A CA 1
ATOM 731 C C . ILE A 1 92 ? -2.977 0.775 -5.142 1.00 82.69 92 ILE A C 1
ATOM 733 O O . ILE A 1 92 ? -3.053 0.025 -6.117 1.00 82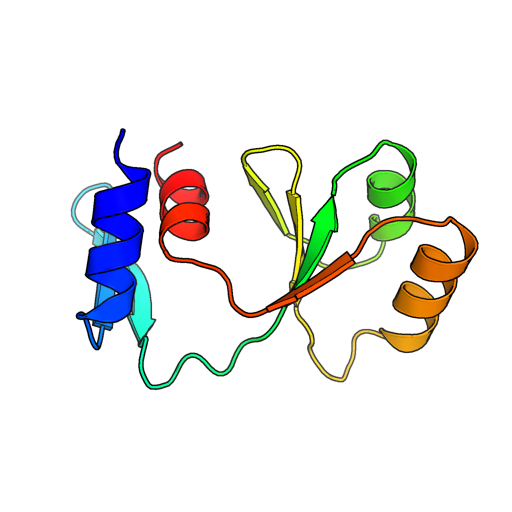.69 92 ILE A O 1
ATOM 737 N N . ASP A 1 93 ? -2.979 2.101 -5.211 1.00 83.19 93 ASP A N 1
ATOM 738 C CA . ASP A 1 93 ? -3.091 2.830 -6.468 1.00 83.19 93 ASP A CA 1
ATOM 739 C C . ASP A 1 93 ? -1.742 2.912 -7.184 1.00 83.19 93 ASP A C 1
ATOM 741 O O . ASP A 1 93 ? -0.669 2.844 -6.574 1.00 83.19 93 ASP A O 1
ATOM 745 N N . LEU A 1 94 ? -1.779 3.111 -8.500 1.00 84.88 94 LEU A N 1
ATOM 746 C CA . LEU A 1 94 ? -0.575 3.199 -9.318 1.00 84.88 94 LEU A CA 1
ATOM 747 C C . LEU A 1 94 ? 0.318 4.363 -8.876 1.00 84.88 94 LEU A C 1
ATOM 749 O O . LEU A 1 94 ? 1.540 4.236 -8.868 1.00 84.88 94 LEU A O 1
ATOM 753 N N . ALA A 1 95 ? -0.288 5.473 -8.446 1.00 83.94 95 ALA A N 1
ATOM 754 C CA . ALA A 1 95 ? 0.428 6.609 -7.874 1.00 83.94 95 ALA A CA 1
ATOM 755 C C . ALA A 1 95 ? 1.172 6.244 -6.579 1.00 83.94 95 ALA A C 1
ATOM 757 O O . ALA A 1 95 ? 2.317 6.646 -6.393 1.00 83.94 95 ALA A O 1
ATOM 758 N N . GLU A 1 96 ? 0.559 5.439 -5.709 1.00 83.19 96 GLU A N 1
ATOM 759 C CA . GLU A 1 96 ? 1.173 4.991 -4.456 1.00 83.19 96 GLU A CA 1
ATOM 760 C C . GLU A 1 96 ? 2.342 4.027 -4.721 1.00 83.19 96 GLU A C 1
ATOM 762 O O . GLU A 1 96 ? 3.399 4.148 -4.097 1.00 83.19 96 GLU A O 1
ATOM 767 N N . LEU A 1 97 ? 2.190 3.106 -5.682 1.00 84.31 97 LEU A N 1
ATOM 768 C CA . LEU A 1 97 ? 3.273 2.217 -6.123 1.00 84.31 97 LEU A CA 1
ATOM 769 C C . LEU A 1 97 ? 4.411 2.987 -6.795 1.00 84.31 97 LEU A C 1
ATOM 771 O O . LEU A 1 97 ? 5.582 2.720 -6.524 1.00 84.31 97 LEU A O 1
ATOM 775 N N . PHE A 1 98 ? 4.081 3.964 -7.638 1.00 85.12 98 PHE A N 1
ATOM 776 C CA . PHE A 1 98 ? 5.071 4.810 -8.292 1.00 85.12 98 PHE A CA 1
ATOM 777 C C . PHE A 1 98 ? 5.918 5.551 -7.263 1.00 85.12 98 PHE A C 1
ATOM 779 O O . PHE A 1 98 ? 7.144 5.442 -7.291 1.00 85.12 98 PHE A O 1
ATOM 786 N N . SER A 1 99 ? 5.280 6.224 -6.307 1.00 84.69 99 SER A N 1
ATOM 787 C CA . SER A 1 99 ? 5.996 6.924 -5.245 1.00 84.69 99 SER A CA 1
ATOM 788 C C . SER A 1 99 ? 6.808 5.956 -4.378 1.00 84.69 99 SER A C 1
ATOM 790 O O . SER A 1 99 ? 7.909 6.290 -3.962 1.00 84.69 99 SER A O 1
ATOM 792 N N . LYS A 1 100 ? 6.329 4.731 -4.125 1.00 83.88 100 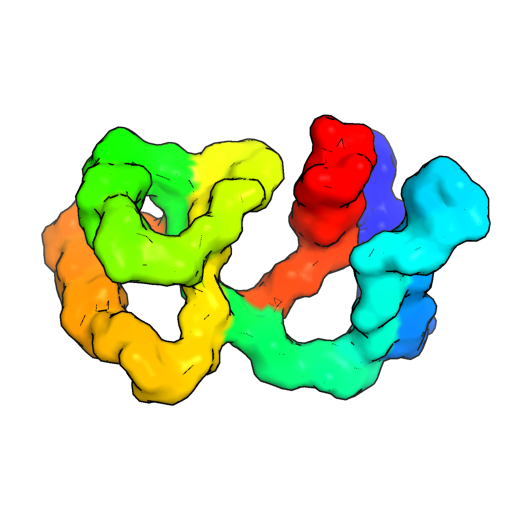LYS A N 1
ATOM 793 C CA . LYS A 1 100 ? 7.094 3.719 -3.375 1.00 83.88 100 LYS A CA 1
ATOM 794 C C . LYS A 1 100 ? 8.407 3.331 -4.070 1.00 83.88 100 LYS A C 1
ATOM 796 O O . LYS A 1 100 ? 9.396 3.064 -3.391 1.00 83.88 100 LYS A O 1
ATOM 801 N N . PHE A 1 101 ? 8.416 3.225 -5.399 1.00 84.75 101 PHE A N 1
ATOM 802 C CA . PHE A 1 101 ? 9.580 2.728 -6.142 1.00 84.75 101 PHE A CA 1
ATOM 803 C C . PHE A 1 101 ? 10.514 3.824 -6.668 1.00 84.75 101 PHE A C 1
ATOM 805 O O . PHE A 1 101 ? 11.718 3.563 -6.824 1.00 84.75 101 PHE A O 1
ATOM 812 N N . TYR A 1 102 ? 9.975 5.014 -6.943 1.00 82.62 102 TYR A N 1
ATOM 813 C CA . TYR A 1 102 ? 10.679 6.125 -7.597 1.00 82.62 102 TYR A CA 1
ATOM 814 C C . TYR A 1 102 ? 10.621 7.458 -6.840 1.00 82.62 102 TYR A C 1
ATOM 816 O O . TYR A 1 102 ? 11.232 8.418 -7.310 1.00 82.62 102 TYR A O 1
ATOM 824 N N . GLY A 1 103 ? 9.870 7.532 -5.738 1.00 73.75 103 GLY A N 1
ATOM 825 C CA . GLY A 1 103 ? 9.857 8.682 -4.831 1.00 73.75 103 GLY A CA 1
ATOM 826 C C . GLY A 1 103 ? 10.970 8.650 -3.795 1.00 73.75 103 GLY A C 1
ATOM 827 O O . GLY A 1 103 ? 11.732 7.654 -3.746 1.00 73.75 103 GLY A O 1
#

Foldseek 3Di:
DCVVVLVVCLVPDQKDFDDDPRDTPDIDRSVPQPKKWKKFQADPVLVVVCVVADWDQWPPRIIIHTPDPPGPVVVVVVVCVVVVTDIDMGGQGSVRVCRVVPD

Radius of gyration: 15.0 Å; chains: 1; bounding box: 30×31×39 Å

pLDDT: mean 78.58, std 9.17, range [42.75, 92.25]

Secondary structure (DSSP, 8-state):
--HHHHHHHHHH-SEEEEEETTEEEEEEESSS----EEEEE--HHHHHHTTTS--EEETTTEEEEE--TTS-HHHHHHHHHHTT--EEEEPPPHHHHHHHHH-

Organism: NCBI:txid883092

Sequence (103 aa):
MASHLLNNLQSYADRVLFLKAGKVIEDLDNQHQAKQYLKIEANAIAGTRLKDKRFTKLPDNKIIVPLDDNLGLDQLILKLTKEKIPYSVGRIDLAELFSKFYG